Protein AF-A0A392QZG9-F1 (afdb_monomer_lite)

Structure (mmCIF, N/CA/C/O backbone):
data_AF-A0A392QZG9-F1
#
_entry.id   AF-A0A392QZG9-F1
#
loop_
_atom_site.group_PDB
_atom_site.id
_atom_site.type_symbol
_atom_site.label_atom_id
_atom_site.label_alt_id
_atom_site.label_comp_id
_atom_site.label_asym_id
_atom_site.label_entity_id
_atom_site.label_seq_id
_atom_site.pdbx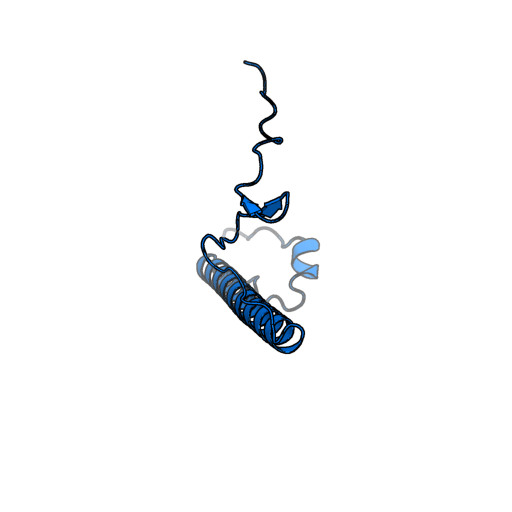_PDB_ins_code
_atom_site.Cartn_x
_atom_site.Cartn_y
_atom_site.Cartn_z
_atom_site.occupancy
_atom_site.B_iso_or_equiv
_atom_site.auth_seq_id
_atom_site.auth_comp_id
_atom_site.auth_asym_id
_atom_site.auth_atom_id
_atom_site.pdbx_PDB_model_num
ATOM 1 N N . GLU A 1 1 ? 20.239 -1.826 -39.551 1.00 37.00 1 GLU A N 1
ATOM 2 C CA . GLU A 1 1 ? 20.064 -1.399 -38.147 1.00 37.00 1 GLU A CA 1
ATOM 3 C C . GLU A 1 1 ? 18.682 -0.786 -37.981 1.00 37.00 1 GLU A C 1
ATOM 5 O O . GLU A 1 1 ? 18.376 0.192 -38.655 1.00 37.00 1 GLU A O 1
ATOM 10 N N . CYS A 1 2 ? 17.816 -1.382 -37.160 1.00 46.03 2 CYS A N 1
ATOM 11 C CA . CYS A 1 2 ? 16.550 -0.753 -36.792 1.00 46.03 2 CYS A CA 1
ATOM 12 C C . CYS A 1 2 ? 16.861 0.341 -35.771 1.00 46.03 2 CYS A C 1
ATOM 14 O O . CYS A 1 2 ? 17.224 0.051 -34.636 1.00 46.03 2 CYS A O 1
ATOM 16 N N . ARG A 1 3 ? 16.783 1.600 -36.203 1.00 54.69 3 ARG A N 1
ATOM 17 C CA . ARG A 1 3 ? 16.914 2.764 -35.329 1.00 54.69 3 ARG A CA 1
ATOM 18 C C . ARG A 1 3 ? 15.712 2.751 -34.373 1.00 54.69 3 ARG A C 1
ATOM 20 O O . ARG A 1 3 ? 14.578 2.814 -34.844 1.00 54.69 3 ARG A O 1
ATOM 27 N N . GLY A 1 4 ? 15.960 2.580 -33.073 1.00 62.91 4 GLY A N 1
ATOM 28 C CA . GLY A 1 4 ? 14.919 2.624 -32.042 1.00 62.91 4 GLY A CA 1
ATOM 29 C C . GLY A 1 4 ? 14.146 3.942 -32.105 1.00 62.91 4 GLY A C 1
ATOM 30 O O . GLY A 1 4 ? 14.704 4.970 -32.501 1.00 62.91 4 GLY A O 1
ATOM 31 N N . ALA A 1 5 ? 12.853 3.899 -31.779 1.00 68.06 5 ALA A N 1
ATOM 32 C CA . ALA A 1 5 ? 12.021 5.095 -31.750 1.00 68.06 5 ALA A CA 1
ATOM 33 C C . ALA A 1 5 ? 12.614 6.133 -30.774 1.00 68.06 5 ALA A C 1
ATOM 35 O O . ALA A 1 5 ? 13.152 5.746 -29.735 1.00 68.06 5 ALA A O 1
ATOM 36 N N . PRO A 1 6 ? 12.554 7.435 -31.101 1.00 70.25 6 PRO A N 1
ATOM 37 C CA . PRO A 1 6 ? 13.022 8.477 -30.198 1.00 70.25 6 PRO A CA 1
ATOM 38 C C . PRO A 1 6 ? 12.214 8.458 -28.893 1.00 70.25 6 PRO A C 1
ATOM 40 O O . PRO A 1 6 ? 10.992 8.323 -28.917 1.00 70.25 6 PRO A O 1
ATOM 43 N N . ILE A 1 7 ? 12.917 8.610 -27.772 1.00 75.56 7 ILE A N 1
ATOM 44 C CA . ILE A 1 7 ? 12.346 8.678 -26.421 1.00 75.56 7 ILE A CA 1
ATOM 45 C C . ILE A 1 7 ? 11.406 9.882 -26.326 1.00 75.56 7 ILE A C 1
ATOM 47 O O . ILE A 1 7 ? 11.747 10.971 -26.803 1.00 75.56 7 ILE A O 1
ATOM 51 N N . SER A 1 8 ? 10.232 9.704 -25.716 1.00 83.50 8 SER A N 1
ATOM 52 C CA . SER A 1 8 ? 9.272 10.797 -25.550 1.00 83.50 8 SER A CA 1
ATOM 53 C C . SER A 1 8 ? 9.786 11.853 -24.560 1.00 83.50 8 SER A C 1
ATOM 55 O O . SER A 1 8 ? 10.609 11.579 -23.684 1.00 83.50 8 SER A O 1
ATOM 57 N N . GLN A 1 9 ? 9.277 13.084 -24.662 1.00 84.62 9 GLN A N 1
ATOM 58 C CA . GLN A 1 9 ? 9.582 14.125 -23.670 1.00 84.62 9 GLN A CA 1
ATOM 59 C C . GLN A 1 9 ? 9.099 13.758 -22.261 1.00 84.62 9 GLN A C 1
ATOM 61 O O . GLN A 1 9 ? 9.663 14.231 -21.279 1.00 84.62 9 GLN A O 1
ATOM 66 N N . GLU A 1 10 ? 8.052 12.944 -22.148 1.00 86.25 10 GLU A N 1
ATOM 67 C CA . GLU A 1 10 ? 7.530 12.457 -20.868 1.00 86.25 10 GLU A CA 1
ATOM 68 C C . GLU A 1 10 ? 8.509 11.472 -20.225 1.00 86.25 10 GLU A C 1
ATOM 70 O O . GLU A 1 10 ? 8.821 11.588 -19.043 1.00 86.25 10 GLU A O 1
ATOM 75 N N . GLU A 1 11 ? 9.074 10.556 -21.011 1.00 82.50 11 GLU A N 1
ATOM 76 C CA . GLU A 1 11 ? 10.067 9.600 -20.523 1.00 82.50 11 GLU A CA 1
ATOM 77 C C . GLU A 1 11 ? 11.375 10.302 -20.125 1.00 82.50 11 GLU A C 1
ATOM 79 O O . GLU A 1 11 ? 11.933 9.992 -19.078 1.00 82.50 11 GLU A O 1
ATOM 84 N N . GLN A 1 12 ? 11.800 11.343 -20.853 1.00 86.44 12 GLN A N 1
ATOM 85 C CA . GLN A 1 12 ? 12.938 12.183 -20.441 1.00 86.44 12 GLN A CA 1
ATOM 86 C C . GLN A 1 12 ? 12.700 12.942 -19.126 1.00 86.44 12 GLN A C 1
ATOM 88 O O . GLN A 1 12 ? 13.650 13.195 -18.389 1.00 86.44 12 GLN A O 1
ATOM 93 N N . GLN A 1 13 ? 11.455 13.321 -18.819 1.00 89.69 13 GLN A N 1
ATOM 94 C CA . GLN A 1 13 ? 11.121 13.973 -17.547 1.00 89.69 13 GLN A CA 1
ATOM 95 C C . GLN A 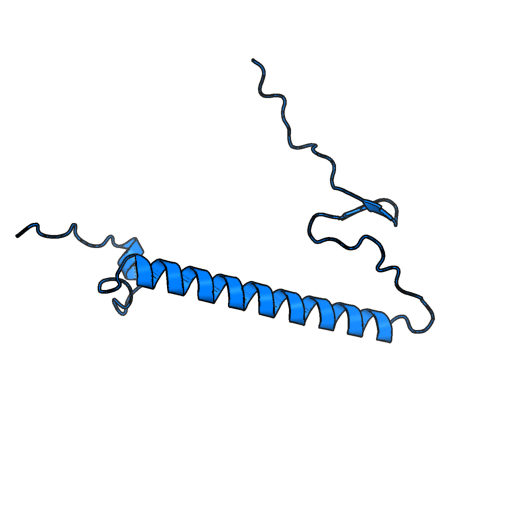1 13 ? 11.145 12.990 -16.374 1.00 89.69 13 GLN A C 1
ATOM 97 O O . GLN A 1 13 ? 11.559 13.356 -15.275 1.00 89.69 13 GLN A O 1
ATOM 102 N N . LEU A 1 14 ? 10.702 11.753 -16.604 1.00 85.94 14 LEU A N 1
ATOM 103 C CA . LEU A 1 14 ? 10.688 10.695 -15.593 1.00 85.94 14 LEU A CA 1
ATOM 104 C C . LEU A 1 14 ? 12.069 10.048 -15.399 1.00 85.94 14 LEU A C 1
ATOM 106 O O . LEU A 1 14 ? 12.353 9.532 -14.317 1.00 85.94 14 LEU A O 1
ATOM 110 N N . ASP A 1 15 ? 12.928 10.103 -16.418 1.00 86.88 15 ASP A N 1
ATOM 111 C CA . ASP A 1 15 ? 14.279 9.542 -16.423 1.00 86.88 15 ASP A CA 1
ATOM 112 C C . ASP A 1 15 ? 15.341 10.517 -16.958 1.00 86.88 15 ASP A C 1
ATOM 114 O O . ASP A 1 15 ? 15.996 10.260 -17.973 1.00 86.88 15 ASP A O 1
ATOM 118 N N . PRO A 1 16 ? 15.576 11.644 -16.269 1.00 86.38 16 PRO A N 1
ATOM 119 C CA . PRO A 1 16 ? 16.546 12.639 -16.721 1.00 86.38 16 PRO A CA 1
ATOM 120 C C . PRO A 1 16 ? 17.988 12.104 -16.753 1.00 86.38 16 PRO A C 1
ATOM 122 O O . PRO A 1 16 ? 18.841 12.677 -17.427 1.00 86.38 16 PRO A O 1
ATOM 125 N N . ALA A 1 17 ? 18.272 11.015 -16.030 1.00 87.00 17 ALA A N 1
ATOM 126 C CA . ALA A 1 17 ? 19.576 10.355 -16.000 1.00 87.00 17 ALA A CA 1
ATOM 127 C C . ALA A 1 17 ? 19.726 9.239 -17.053 1.00 87.00 17 ALA A C 1
ATOM 129 O O . ALA A 1 17 ? 20.817 8.684 -17.183 1.00 87.00 17 ALA A O 1
ATOM 130 N N . GLY A 1 18 ? 18.661 8.893 -17.783 1.00 84.12 18 GLY A N 1
ATOM 131 C CA . GLY A 1 18 ? 18.671 7.822 -18.780 1.00 84.12 18 GLY A CA 1
ATOM 132 C C . GLY A 1 18 ? 18.895 6.417 -18.199 1.00 84.12 18 GLY A C 1
ATOM 133 O O . GLY A 1 18 ? 19.395 5.532 -18.891 1.00 84.12 18 GLY A O 1
ATOM 134 N N . ALA A 1 19 ? 18.573 6.194 -16.922 1.00 84.06 19 ALA A N 1
ATOM 135 C CA . ALA A 1 19 ? 18.802 4.934 -16.218 1.00 84.06 19 ALA A CA 1
ATOM 136 C C . A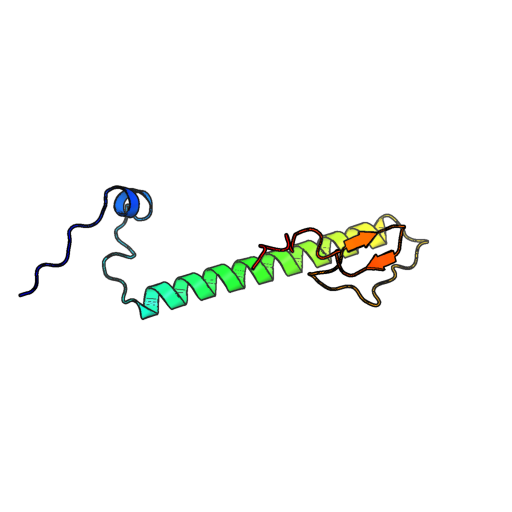LA A 1 19 ? 17.878 3.780 -16.665 1.00 84.06 19 ALA A C 1
ATOM 138 O O . ALA A 1 19 ? 18.104 2.624 -16.281 1.00 84.06 19 ALA A O 1
ATOM 139 N N . TYR A 1 20 ? 16.819 4.075 -17.416 1.00 81.62 20 TYR A N 1
ATOM 140 C CA . TYR A 1 20 ? 15.868 3.115 -17.976 1.00 81.62 20 TYR A CA 1
ATOM 141 C C . TYR A 1 20 ? 16.034 2.932 -19.487 1.00 81.62 20 TYR A C 1
ATOM 143 O O . TYR A 1 20 ? 15.640 1.889 -20.000 1.00 81.62 20 TYR A O 1
ATOM 151 N N . VAL A 1 21 ? 16.676 3.881 -20.170 1.00 82.44 21 VAL A N 1
ATOM 152 C CA . VAL A 1 21 ? 16.904 3.864 -21.628 1.00 82.44 21 VAL A CA 1
ATOM 153 C C . VAL A 1 21 ? 17.693 2.639 -22.082 1.00 82.44 21 VAL A C 1
ATOM 155 O O . VAL A 1 21 ? 17.368 2.020 -23.091 1.00 82.44 21 VAL A O 1
ATOM 158 N N . GLU A 1 22 ? 18.701 2.258 -21.302 1.00 82.50 22 GLU A N 1
ATOM 159 C CA . GLU A 1 22 ? 19.552 1.091 -21.570 1.00 82.50 22 GLU A CA 1
ATOM 160 C C . GLU A 1 22 ? 19.068 -0.175 -20.837 1.00 82.50 22 GLU A C 1
ATOM 162 O O . GLU A 1 22 ? 19.701 -1.230 -20.906 1.00 82.50 22 GLU A O 1
ATOM 167 N N . ALA A 1 23 ? 17.964 -0.089 -20.087 1.00 86.44 23 ALA A N 1
ATOM 168 C CA . ALA A 1 23 ? 17.459 -1.213 -19.315 1.00 86.44 23 ALA A CA 1
ATOM 169 C C . ALA A 1 23 ? 16.697 -2.189 -20.217 1.00 86.44 23 ALA A C 1
ATOM 171 O O . ALA A 1 23 ? 15.849 -1.806 -21.024 1.00 86.44 23 ALA A O 1
ATOM 172 N N . SER A 1 24 ? 16.933 -3.488 -20.034 1.00 90.75 24 SER A N 1
ATOM 173 C CA . SER A 1 24 ? 16.095 -4.482 -20.695 1.00 90.75 24 SER A CA 1
ATOM 174 C C . SER A 1 24 ? 14.675 -4.455 -20.116 1.00 90.75 24 SER A C 1
ATOM 176 O O . SER A 1 24 ? 14.448 -4.072 -18.965 1.00 90.75 24 SER A O 1
ATOM 178 N N . ARG A 1 25 ? 13.694 -4.970 -20.870 1.00 91.75 25 ARG A N 1
ATOM 179 C CA . ARG A 1 25 ? 12.327 -5.169 -20.355 1.00 91.75 25 ARG A CA 1
ATOM 180 C C . ARG A 1 25 ? 12.314 -5.967 -19.043 1.00 91.75 25 ARG A C 1
ATOM 182 O O . ARG A 1 25 ? 11.496 -5.690 -18.171 1.00 91.75 25 ARG A O 1
ATOM 189 N N . ALA A 1 26 ? 13.210 -6.945 -18.898 1.00 95.44 26 ALA A N 1
ATOM 190 C CA . ALA A 1 26 ? 13.327 -7.736 -17.677 1.00 95.44 26 ALA A CA 1
ATOM 191 C C . ALA A 1 26 ? 13.831 -6.896 -16.491 1.00 95.44 26 ALA A C 1
ATOM 193 O O . ALA A 1 26 ? 13.293 -7.020 -15.391 1.00 95.44 26 ALA A O 1
ATOM 194 N N . ASP A 1 27 ? 14.798 -6.003 -16.715 1.00 93.06 27 ASP A N 1
ATOM 195 C CA . ASP A 1 27 ? 15.319 -5.106 -15.676 1.00 93.06 27 ASP A CA 1
ATOM 196 C C . ASP A 1 27 ? 14.254 -4.119 -15.195 1.00 93.06 27 ASP A C 1
ATOM 198 O O . ASP A 1 27 ? 14.119 -3.888 -13.992 1.00 93.06 27 ASP A O 1
ATOM 202 N N . LEU A 1 28 ? 13.449 -3.581 -16.117 1.00 92.25 28 LEU A N 1
ATOM 203 C CA . LEU A 1 28 ? 12.325 -2.707 -15.777 1.00 92.25 28 LEU A CA 1
ATOM 204 C C . LEU A 1 28 ? 11.273 -3.438 -14.936 1.00 92.25 28 LEU A C 1
ATOM 206 O O . LEU A 1 28 ? 10.875 -2.937 -13.885 1.00 92.25 28 LEU A O 1
ATOM 210 N N . ILE A 1 29 ? 10.879 -4.652 -15.340 1.00 95.06 29 ILE A N 1
ATOM 211 C CA . ILE A 1 29 ? 9.947 -5.491 -14.568 1.00 95.06 29 ILE A CA 1
ATOM 212 C C . ILE A 1 29 ? 10.504 -5.765 -13.167 1.00 95.06 29 ILE A C 1
ATOM 214 O O . ILE A 1 29 ? 9.781 -5.642 -12.179 1.00 95.06 29 ILE A O 1
ATOM 218 N N . LYS A 1 30 ? 11.799 -6.080 -13.059 1.00 96.00 30 LYS A N 1
ATOM 219 C CA . LYS A 1 30 ? 12.456 -6.322 -11.772 1.00 96.00 30 LYS A CA 1
ATOM 220 C C . LYS A 1 30 ? 12.421 -5.088 -10.868 1.00 96.00 30 LYS A C 1
ATOM 222 O O . LYS A 1 30 ? 12.134 -5.225 -9.682 1.00 96.00 30 LYS A O 1
ATOM 227 N N . LYS A 1 31 ? 12.674 -3.891 -11.408 1.00 92.50 31 LYS A N 1
ATOM 228 C CA . LYS A 1 31 ? 12.578 -2.633 -10.647 1.00 92.50 31 LYS A CA 1
ATOM 229 C C . LYS A 1 31 ? 11.147 -2.367 -10.169 1.00 92.50 31 LYS A C 1
ATOM 231 O O . LYS A 1 31 ? 10.967 -2.006 -9.011 1.00 92.50 31 LYS A O 1
ATOM 236 N N . ILE A 1 32 ? 10.139 -2.596 -11.014 1.00 94.75 32 ILE A N 1
ATOM 237 C CA . ILE A 1 32 ? 8.722 -2.446 -10.637 1.00 94.75 32 ILE A CA 1
ATOM 238 C C . ILE A 1 32 ? 8.363 -3.390 -9.484 1.00 94.75 32 ILE A C 1
ATOM 240 O O . ILE A 1 32 ? 7.751 -2.957 -8.509 1.00 94.75 32 ILE A O 1
ATOM 244 N N . ILE A 1 33 ? 8.773 -4.660 -9.568 1.00 97.06 33 ILE A N 1
ATOM 245 C CA . ILE A 1 33 ? 8.548 -5.641 -8.498 1.00 97.06 33 ILE A CA 1
ATOM 246 C C . ILE A 1 33 ? 9.226 -5.183 -7.204 1.00 97.06 33 ILE A C 1
ATOM 248 O O . ILE A 1 33 ? 8.571 -5.147 -6.169 1.00 97.06 33 ILE A O 1
ATOM 252 N N . ALA A 1 34 ? 10.488 -4.752 -7.266 1.00 96.38 34 ALA A N 1
ATOM 253 C CA . ALA A 1 34 ? 11.220 -4.291 -6.087 1.00 96.38 34 ALA A CA 1
ATOM 254 C C . ALA A 1 34 ? 10.554 -3.078 -5.411 1.00 96.38 34 ALA A C 1
ATOM 256 O O . ALA A 1 34 ? 10.439 -3.031 -4.187 1.00 96.38 34 ALA A O 1
ATOM 257 N N . VAL A 1 35 ? 10.073 -2.106 -6.197 1.00 96.56 35 VAL A N 1
ATOM 258 C CA . VAL A 1 35 ? 9.324 -0.954 -5.667 1.00 96.56 35 VAL A CA 1
ATOM 259 C C . VAL A 1 35 ? 8.016 -1.413 -5.022 1.00 96.56 35 VAL A C 1
ATOM 261 O O . VAL A 1 35 ? 7.725 -1.011 -3.897 1.00 96.56 35 VAL A O 1
ATOM 264 N N . LYS A 1 36 ? 7.258 -2.297 -5.685 1.00 96.81 36 LYS A N 1
ATOM 265 C CA . LYS A 1 36 ? 6.016 -2.863 -5.140 1.00 96.81 36 LYS A CA 1
ATOM 266 C C . LYS A 1 36 ? 6.261 -3.574 -3.806 1.00 96.81 36 LYS A C 1
ATOM 268 O O . LYS A 1 36 ? 5.554 -3.308 -2.839 1.00 96.81 36 LYS A O 1
ATOM 273 N N . GLU A 1 37 ? 7.264 -4.443 -3.734 1.00 96.69 37 GLU A N 1
ATOM 274 C CA . GLU A 1 37 ? 7.628 -5.165 -2.509 1.00 96.69 37 GLU A CA 1
ATOM 275 C C . GLU A 1 37 ? 8.030 -4.206 -1.384 1.00 96.69 37 GLU A C 1
ATOM 277 O O . GLU A 1 37 ? 7.579 -4.360 -0.249 1.00 96.69 37 GLU A O 1
ATOM 282 N N . SER A 1 38 ? 8.818 -3.172 -1.698 1.00 97.19 38 SER A N 1
ATOM 283 C CA . SER A 1 38 ? 9.209 -2.150 -0.725 1.00 97.19 38 SER A CA 1
ATOM 284 C C . SER A 1 38 ? 8.005 -1.380 -0.177 1.00 97.19 38 SER A C 1
ATOM 286 O O . SER A 1 38 ? 7.939 -1.145 1.030 1.00 97.19 38 SER A O 1
ATOM 288 N N . MET A 1 39 ? 7.047 -1.014 -1.032 1.00 96.81 39 MET A N 1
ATOM 289 C CA . MET A 1 39 ? 5.821 -0.332 -0.612 1.00 96.81 39 MET A CA 1
ATOM 290 C C . MET A 1 39 ? 4.947 -1.222 0.275 1.00 96.81 39 MET A C 1
ATOM 292 O O . MET A 1 39 ? 4.465 -0.756 1.305 1.00 96.81 39 MET A O 1
ATOM 296 N N . ILE A 1 40 ? 4.789 -2.502 -0.077 1.00 94.00 40 ILE A N 1
ATOM 297 C CA . ILE A 1 40 ? 4.040 -3.475 0.734 1.00 94.00 40 ILE A CA 1
ATOM 298 C C . ILE A 1 40 ? 4.695 -3.639 2.110 1.00 94.00 40 ILE A C 1
ATOM 300 O O . ILE A 1 40 ? 4.014 -3.583 3.135 1.00 94.00 40 ILE A O 1
ATOM 304 N N . ALA A 1 41 ? 6.022 -3.784 2.156 1.00 95.25 41 ALA A N 1
ATOM 305 C CA . ALA A 1 41 ? 6.753 -3.897 3.413 1.00 95.25 41 ALA A CA 1
ATOM 306 C C . ALA A 1 41 ? 6.587 -2.639 4.284 1.00 95.25 41 ALA A C 1
ATOM 308 O O . ALA A 1 41 ? 6.334 -2.748 5.485 1.00 95.25 41 ALA A O 1
ATOM 309 N N . ALA A 1 42 ? 6.673 -1.448 3.682 1.00 95.88 42 ALA A N 1
ATOM 310 C CA . ALA A 1 42 ? 6.468 -0.185 4.386 1.00 95.88 42 ALA A CA 1
ATOM 311 C C . ALA A 1 42 ? 5.042 -0.060 4.946 1.00 95.88 42 ALA A C 1
ATOM 313 O O . ALA A 1 42 ? 4.883 0.276 6.120 1.00 95.88 42 ALA A O 1
ATOM 314 N N . ALA A 1 43 ? 4.021 -0.379 4.143 1.00 92.88 43 ALA A N 1
ATOM 315 C CA . ALA A 1 43 ? 2.623 -0.358 4.567 1.00 92.88 43 ALA A CA 1
ATOM 316 C C . ALA A 1 43 ? 2.366 -1.337 5.723 1.00 92.88 43 ALA A C 1
ATOM 318 O O . ALA A 1 43 ? 1.743 -0.968 6.716 1.00 92.88 43 ALA A O 1
ATOM 319 N N . SER A 1 44 ? 2.924 -2.550 5.645 1.00 90.81 44 SER A N 1
ATOM 320 C CA . SER A 1 44 ? 2.825 -3.544 6.717 1.00 90.81 44 SER A CA 1
ATOM 321 C C . SER A 1 44 ? 3.437 -3.029 8.021 1.00 90.81 44 SER A C 1
ATOM 323 O O . SER A 1 44 ? 2.784 -3.055 9.064 1.00 90.81 44 SER A O 1
ATOM 325 N N . VAL A 1 45 ? 4.656 -2.480 7.985 1.00 95.31 45 VAL A N 1
ATOM 326 C CA . VAL A 1 45 ? 5.298 -1.915 9.185 1.00 95.31 45 VAL A CA 1
ATOM 327 C C . VAL A 1 45 ? 4.483 -0.753 9.760 1.00 95.31 45 VAL A C 1
ATOM 329 O O . VAL A 1 45 ? 4.289 -0.677 10.974 1.00 95.31 45 VAL A O 1
ATOM 332 N N . GLN A 1 46 ? 3.976 0.143 8.911 1.00 95.62 46 GLN A N 1
ATOM 333 C CA . GLN A 1 46 ? 3.135 1.261 9.346 1.00 95.62 46 GLN A CA 1
ATOM 334 C C . GLN A 1 46 ? 1.846 0.778 10.014 1.00 95.62 46 GLN A C 1
ATOM 336 O O . GLN A 1 46 ? 1.506 1.275 11.086 1.00 95.62 46 GLN A O 1
ATOM 341 N N . PHE A 1 47 ? 1.174 -0.218 9.434 1.00 90.00 47 PHE A N 1
ATOM 342 C CA . PHE A 1 47 ? -0.029 -0.814 10.006 1.00 90.00 47 PHE A CA 1
ATOM 343 C C . PHE A 1 47 ? 0.236 -1.383 11.404 1.00 90.00 47 PHE A C 1
ATOM 345 O O . PHE A 1 47 ? -0.426 -0.991 12.364 1.00 90.00 47 PHE A O 1
ATOM 352 N N . HIS A 1 48 ? 1.265 -2.223 11.556 1.00 89.38 48 HIS A N 1
ATOM 353 C CA . HIS A 1 48 ? 1.623 -2.800 12.856 1.00 89.38 48 HIS A CA 1
ATOM 354 C C . HIS A 1 48 ? 1.970 -1.721 13.890 1.00 89.38 48 HIS A C 1
ATOM 356 O O . HIS A 1 48 ? 1.558 -1.811 15.047 1.00 89.38 48 HIS A O 1
ATOM 362 N N . ASN A 1 49 ? 2.680 -0.668 13.476 1.00 95.12 49 ASN A N 1
ATOM 363 C CA . ASN A 1 49 ? 3.006 0.454 14.353 1.00 95.12 49 ASN A CA 1
ATOM 364 C C . ASN A 1 49 ? 1.758 1.223 14.806 1.00 95.12 49 ASN A C 1
ATOM 366 O O . ASN A 1 49 ? 1.691 1.645 15.961 1.00 95.12 49 ASN A O 1
ATOM 370 N N . VAL A 1 50 ? 0.775 1.415 13.925 1.00 94.25 50 VAL A N 1
ATOM 371 C CA . VAL A 1 50 ? -0.506 2.045 14.275 1.00 94.25 50 VAL A CA 1
ATOM 372 C C . VAL A 1 50 ? -1.293 1.158 15.240 1.00 94.25 50 VAL A C 1
ATOM 374 O O . VAL A 1 50 ? -1.754 1.653 16.266 1.00 94.25 50 VAL A O 1
ATOM 377 N N . VAL A 1 51 ? -1.382 -0.151 14.987 1.00 89.12 51 VAL A N 1
ATOM 378 C CA . VAL A 1 51 ? -2.051 -1.105 15.892 1.00 89.12 51 VAL A CA 1
ATOM 379 C C . VAL A 1 51 ? -1.399 -1.100 17.278 1.00 89.12 51 VAL A C 1
ATOM 381 O O . VAL A 1 51 ? -2.094 -1.045 18.293 1.00 89.12 51 VAL A O 1
ATOM 384 N N . ALA A 1 52 ? -0.065 -1.080 17.348 1.00 91.88 52 ALA A N 1
ATOM 385 C CA . ALA A 1 52 ? 0.656 -0.989 18.615 1.00 91.88 52 ALA A CA 1
ATOM 386 C C . ALA A 1 52 ? 0.339 0.313 19.375 1.00 91.88 52 ALA A C 1
ATOM 388 O O . ALA A 1 52 ? 0.092 0.276 20.582 1.00 91.88 52 ALA A O 1
ATOM 389 N N . GLN A 1 53 ? 0.289 1.453 18.678 1.00 95.50 53 GLN A N 1
ATOM 390 C CA . GLN A 1 53 ? -0.100 2.734 19.279 1.00 95.50 53 GLN A CA 1
ATOM 391 C C . GLN A 1 53 ? -1.545 2.706 19.794 1.00 95.50 53 GLN A C 1
ATOM 393 O O . GLN A 1 53 ? -1.795 3.130 20.922 1.00 95.50 53 GLN A O 1
ATOM 398 N N . LEU A 1 54 ? -2.483 2.145 19.024 1.00 93.56 54 LEU A N 1
ATOM 399 C CA . LEU A 1 54 ? -3.880 2.002 19.439 1.00 93.56 54 LEU A CA 1
ATOM 400 C C . LEU A 1 54 ? -4.012 1.145 20.701 1.00 93.56 54 LEU A C 1
ATOM 402 O O . LEU A 1 54 ? -4.749 1.527 21.610 1.00 93.56 54 LEU A O 1
ATOM 406 N N . ARG A 1 55 ? -3.265 0.040 20.799 1.00 91.06 55 ARG A N 1
ATOM 407 C CA . ARG A 1 55 ? -3.231 -0.811 22.001 1.00 91.06 55 ARG A CA 1
ATOM 408 C C . ARG A 1 55 ? -2.747 -0.055 23.238 1.00 91.06 55 ARG A C 1
ATOM 410 O O . ARG A 1 55 ? -3.357 -0.167 24.295 1.00 91.06 55 ARG A O 1
ATOM 417 N N . ILE A 1 56 ? -1.705 0.767 23.102 1.00 94.81 56 ILE A N 1
ATOM 418 C CA . ILE A 1 56 ? -1.196 1.607 24.200 1.00 94.81 56 ILE A CA 1
ATOM 419 C C . ILE A 1 56 ? -2.229 2.659 24.623 1.00 94.81 56 ILE A C 1
ATOM 421 O O . ILE A 1 56 ? -2.410 2.900 25.815 1.00 94.81 56 ILE A O 1
ATOM 425 N N . MET A 1 57 ? -2.908 3.286 23.660 1.00 95.88 57 MET A N 1
ATOM 426 C CA . MET A 1 57 ? -3.917 4.315 23.930 1.00 95.88 57 MET A CA 1
ATOM 427 C C . MET A 1 57 ? -5.197 3.753 24.561 1.00 95.88 57 MET A C 1
ATOM 429 O O . MET A 1 57 ? -5.925 4.496 25.217 1.00 95.88 57 MET A O 1
ATOM 433 N N . ASN A 1 58 ? -5.466 2.457 24.388 1.00 95.06 58 ASN A N 1
ATOM 434 C CA . ASN A 1 58 ? -6.681 1.793 24.853 1.00 95.06 58 ASN A CA 1
ATOM 435 C C . ASN A 1 58 ? -6.348 0.580 25.745 1.00 95.06 58 ASN A C 1
ATOM 437 O O . ASN A 1 58 ? -6.694 -0.549 25.401 1.00 95.06 58 ASN A O 1
ATOM 441 N N . PRO A 1 59 ? -5.707 0.780 26.913 1.00 93.31 59 PRO A N 1
ATOM 442 C CA . PRO A 1 59 ? -5.138 -0.313 27.710 1.00 93.31 59 PRO A CA 1
ATOM 443 C C . PRO A 1 59 ? -6.177 -1.265 28.326 1.00 93.31 59 PRO A C 1
ATOM 445 O O . PRO A 1 59 ? -5.823 -2.354 28.761 1.00 93.31 59 PRO A O 1
ATOM 448 N N . ASN A 1 60 ? -7.450 -0.860 28.372 1.00 95.06 60 ASN A N 1
ATOM 449 C CA . ASN A 1 60 ? -8.548 -1.644 28.945 1.00 95.06 60 ASN A CA 1
ATOM 450 C C . ASN A 1 60 ? -9.472 -2.248 27.873 1.00 95.06 60 ASN A C 1
ATOM 452 O O . ASN A 1 60 ? -10.548 -2.739 28.210 1.00 95.06 60 ASN A O 1
ATOM 456 N N . ILE A 1 61 ? -9.101 -2.150 26.593 1.00 91.31 61 ILE A N 1
ATOM 457 C CA . ILE A 1 61 ? -9.888 -2.658 25.467 1.00 91.31 61 ILE A CA 1
ATOM 458 C C . ILE A 1 61 ? -9.121 -3.809 24.824 1.00 91.31 61 ILE A C 1
ATOM 460 O O . ILE A 1 61 ? -7.959 -3.665 24.447 1.00 91.31 61 ILE A O 1
ATOM 464 N N . GLU A 1 62 ? -9.788 -4.947 24.676 1.00 86.75 62 GLU A N 1
ATOM 465 C CA . GLU A 1 62 ? -9.292 -6.050 23.861 1.00 86.75 62 GLU A CA 1
ATOM 466 C C . GLU A 1 62 ? -9.604 -5.767 22.385 1.00 86.75 62 GLU A C 1
ATOM 468 O O . GLU A 1 62 ? -10.743 -5.458 22.026 1.00 86.75 62 GLU A O 1
ATOM 473 N N . PHE A 1 63 ? -8.586 -5.831 21.527 1.00 83.69 63 PHE A N 1
ATOM 474 C CA . PHE A 1 63 ? -8.748 -5.626 20.089 1.00 83.69 63 PHE A CA 1
ATOM 475 C C . PHE A 1 63 ? -9.218 -6.926 19.442 1.00 83.69 63 PHE A C 1
ATOM 477 O O . PHE A 1 63 ? -8.554 -7.953 19.560 1.00 83.69 63 PHE A O 1
ATOM 484 N N . VAL A 1 64 ? -10.349 -6.871 18.740 1.00 80.06 64 VAL A N 1
ATOM 485 C CA . VAL A 1 64 ? -10.849 -7.996 17.944 1.00 80.06 64 VAL A CA 1
ATOM 486 C C . VAL A 1 64 ? -10.134 -7.979 16.599 1.00 80.06 64 VAL A C 1
ATOM 488 O O . VAL A 1 64 ? -10.343 -7.071 15.798 1.00 80.06 64 VAL A O 1
ATOM 491 N N . GLU A 1 65 ? -9.278 -8.970 16.370 1.00 76.12 65 GLU A N 1
ATOM 492 C CA . GLU A 1 65 ? -8.494 -9.103 15.132 1.00 76.12 65 GLU A CA 1
ATOM 493 C C . GLU A 1 65 ? -9.033 -10.201 14.206 1.00 76.12 65 GLU A C 1
ATOM 495 O O . GLU A 1 65 ? -8.646 -10.285 13.041 1.00 76.12 65 GLU A O 1
ATOM 500 N N . ASP A 1 66 ? -9.971 -11.010 14.703 1.00 79.38 66 ASP A N 1
ATOM 501 C CA . ASP A 1 66 ? -10.629 -12.059 13.935 1.00 79.38 66 ASP A CA 1
ATOM 502 C C . ASP A 1 66 ? -11.339 -11.477 12.707 1.00 79.38 66 ASP A C 1
ATOM 504 O O . ASP A 1 66 ? -12.225 -10.626 12.807 1.00 79.38 66 ASP A O 1
ATOM 508 N N . GLY A 1 67 ? -10.960 -11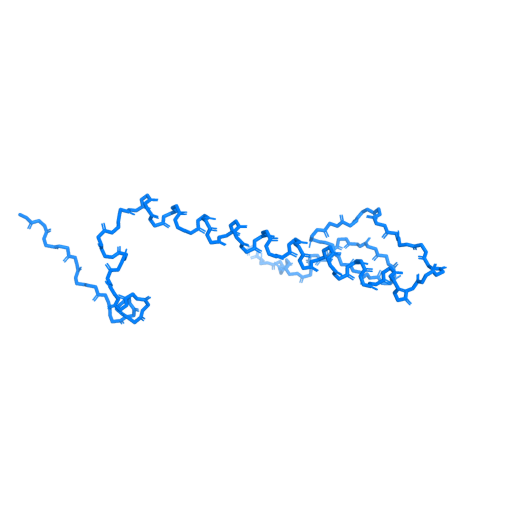.977 11.531 1.00 76.75 67 GLY A N 1
ATOM 509 C CA . GLY A 1 67 ? -11.548 -11.569 10.258 1.00 76.75 67 GLY A CA 1
ATOM 510 C C . GLY A 1 67 ? -11.005 -10.260 9.686 1.00 76.75 67 GLY A C 1
ATOM 511 O O . GLY A 1 67 ? -11.538 -9.819 8.669 1.00 76.75 67 GLY A O 1
ATOM 512 N N . LEU A 1 68 ? -9.969 -9.656 10.287 1.00 83.25 68 LEU A N 1
ATOM 513 C CA . LEU A 1 68 ? -9.210 -8.584 9.640 1.00 83.25 68 LEU A CA 1
ATOM 514 C C . LEU A 1 68 ? -8.631 -9.087 8.319 1.00 83.25 68 LEU A C 1
ATOM 516 O O . LEU A 1 68 ? -7.942 -10.104 8.268 1.00 83.25 68 LEU A O 1
ATOM 520 N N . ASP A 1 69 ? -8.912 -8.348 7.259 1.00 83.69 69 ASP A N 1
ATOM 521 C CA . ASP A 1 69 ? -8.499 -8.663 5.902 1.00 83.69 69 ASP A CA 1
ATOM 522 C C . ASP A 1 69 ? -8.457 -7.345 5.115 1.00 83.69 69 ASP A C 1
ATOM 524 O O . ASP A 1 69 ? -9.201 -6.409 5.425 1.00 83.69 69 ASP A O 1
ATOM 528 N N . GLU A 1 70 ? -7.506 -7.237 4.184 1.00 81.19 70 GLU A N 1
ATOM 529 C CA . GLU A 1 70 ? -7.191 -5.985 3.482 1.00 81.19 70 GLU A CA 1
ATOM 530 C C . GLU A 1 70 ? -8.365 -5.445 2.661 1.00 81.19 70 GLU A C 1
ATOM 532 O O . GLU A 1 70 ? -8.491 -4.231 2.499 1.00 81.19 70 GLU A O 1
ATOM 537 N N . ASP A 1 71 ? -9.262 -6.334 2.235 1.00 85.69 71 ASP A N 1
ATOM 538 C CA . ASP A 1 71 ? -10.443 -6.010 1.448 1.00 85.6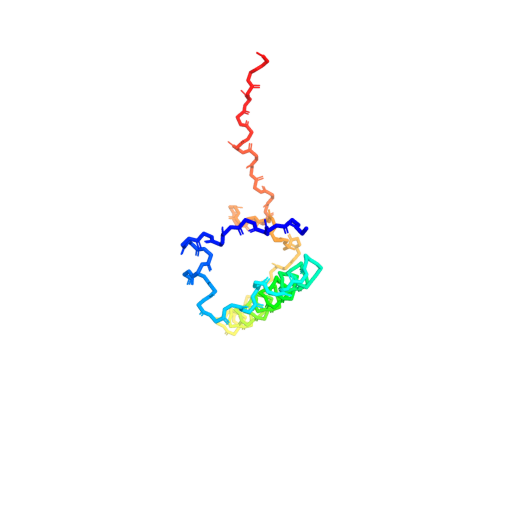9 71 ASP A CA 1
ATOM 539 C C . ASP A 1 71 ? -11.693 -5.851 2.326 1.00 85.69 71 ASP A C 1
ATOM 541 O O . ASP A 1 71 ? -12.808 -5.844 1.808 1.00 85.69 71 ASP A O 1
ATOM 545 N N . LYS A 1 72 ? -11.562 -5.766 3.659 1.00 88.31 72 LYS A N 1
ATOM 546 C CA . LYS A 1 72 ? -12.694 -5.572 4.580 1.00 88.31 72 LYS A CA 1
ATOM 547 C C . LYS A 1 72 ? -12.812 -4.138 5.067 1.00 88.31 72 LYS A C 1
ATOM 549 O O . LYS A 1 72 ? -11.836 -3.418 5.249 1.00 88.31 72 LYS A O 1
ATOM 554 N N . GLU A 1 73 ? -14.042 -3.753 5.380 1.00 89.38 73 GLU A N 1
ATOM 555 C CA . GLU A 1 73 ? -14.368 -2.467 5.987 1.00 89.38 73 GLU A CA 1
ATOM 556 C C . GLU A 1 73 ? -15.036 -2.644 7.354 1.00 89.38 73 GLU A C 1
ATOM 558 O O . GLU A 1 73 ? -15.624 -3.685 7.660 1.00 89.38 73 GLU A O 1
ATOM 563 N N . VAL A 1 74 ? -14.981 -1.598 8.182 1.00 87.75 74 VAL A N 1
ATOM 564 C CA . VAL A 1 74 ? -15.749 -1.540 9.428 1.00 87.75 74 VAL A CA 1
ATOM 565 C C . VAL A 1 74 ? -17.102 -0.900 9.140 1.00 87.75 74 VAL A C 1
ATOM 567 O O . VAL A 1 74 ? -17.192 0.303 8.903 1.00 87.75 74 VAL A O 1
ATOM 570 N N . ARG A 1 75 ? -18.171 -1.693 9.224 1.00 87.25 75 ARG A N 1
ATOM 571 C CA . ARG A 1 75 ? -19.554 -1.230 9.074 1.00 87.25 75 ARG A CA 1
ATOM 572 C C . ARG A 1 75 ? -20.360 -1.624 10.301 1.00 87.25 75 ARG A C 1
ATOM 574 O O . ARG A 1 75 ? -20.360 -2.782 10.705 1.00 87.25 75 ARG A O 1
ATOM 581 N N . GLU A 1 76 ? -21.022 -0.645 10.918 1.00 87.56 76 GLU A N 1
ATOM 582 C CA . GLU A 1 76 ? -21.832 -0.852 12.134 1.00 87.56 76 GLU A CA 1
ATOM 583 C C . GLU A 1 76 ? -21.047 -1.538 13.277 1.00 87.56 76 GLU A C 1
ATOM 585 O O . GLU A 1 76 ? -21.588 -2.334 14.043 1.00 87.56 76 GLU A O 1
ATOM 590 N N . GLY A 1 77 ? -19.743 -1.253 13.382 1.00 85.12 77 GLY A N 1
ATOM 591 C CA . GLY A 1 77 ? -18.865 -1.842 14.399 1.00 85.12 77 GLY A CA 1
ATOM 592 C C . GLY A 1 77 ? -18.467 -3.300 14.141 1.00 85.12 77 GLY A C 1
ATOM 593 O O . GLY A 1 77 ? -17.959 -3.950 15.049 1.00 85.12 77 GLY A O 1
ATOM 594 N N . ARG A 1 78 ? -18.692 -3.828 12.931 1.00 84.06 78 ARG A N 1
ATOM 595 C CA . ARG A 1 78 ? -18.270 -5.174 12.514 1.00 84.06 78 ARG A CA 1
ATOM 596 C C . ARG A 1 78 ? -17.370 -5.100 11.291 1.00 84.06 78 ARG A C 1
ATOM 598 O O . ARG A 1 78 ? -17.568 -4.245 10.432 1.00 84.06 78 ARG A O 1
ATOM 605 N N . ILE A 1 79 ? -16.422 -6.027 11.206 1.00 87.50 79 ILE A N 1
ATOM 606 C CA . ILE A 1 79 ? -15.616 -6.225 10.003 1.00 87.50 79 ILE A CA 1
ATOM 607 C C . ILE A 1 79 ? -16.493 -6.946 8.973 1.00 87.50 79 ILE A C 1
ATOM 609 O O . ILE A 1 79 ? -17.049 -8.010 9.257 1.00 87.50 79 ILE A O 1
ATOM 613 N N . ALA A 1 80 ? -16.671 -6.344 7.801 1.00 88.19 80 ALA A N 1
ATOM 614 C CA . ALA A 1 80 ? -17.545 -6.847 6.751 1.00 88.19 80 ALA A CA 1
ATOM 615 C C . ALA A 1 80 ? -16.882 -6.719 5.376 1.00 88.19 80 ALA A C 1
ATOM 617 O O . ALA A 1 80 ? -16.077 -5.823 5.142 1.00 88.19 80 ALA A O 1
ATOM 618 N N . THR A 1 81 ? -17.242 -7.611 4.450 1.00 88.38 81 THR A N 1
ATOM 619 C CA . THR A 1 81 ? -16.922 -7.414 3.031 1.00 88.38 81 THR A CA 1
ATOM 620 C C . THR A 1 81 ? -17.657 -6.160 2.539 1.00 88.38 81 THR A C 1
ATOM 622 O O . THR A 1 81 ? -18.865 -6.059 2.807 1.00 88.38 81 THR A O 1
ATOM 625 N N . PRO A 1 82 ? -16.976 -5.228 1.848 1.00 86.75 82 PRO A N 1
ATOM 626 C CA . PRO A 1 82 ? -17.606 -4.113 1.159 1.00 86.75 82 PRO A CA 1
ATOM 627 C C . PRO A 1 82 ? -18.734 -4.619 0.263 1.00 86.75 82 PRO A C 1
ATOM 629 O O . PRO A 1 82 ? -18.684 -5.738 -0.252 1.00 86.75 82 PRO A O 1
ATOM 632 N N . ARG A 1 83 ? -19.785 -3.817 0.104 1.00 80.81 83 ARG A N 1
ATOM 633 C CA . ARG A 1 83 ? -20.843 -4.146 -0.852 1.00 80.81 83 ARG A CA 1
ATOM 634 C C . ARG A 1 83 ? -20.320 -3.915 -2.265 1.00 80.81 83 ARG A C 1
ATOM 636 O O . ARG A 1 83 ? -19.675 -2.898 -2.516 1.00 80.81 83 ARG A O 1
ATOM 643 N N . ASP A 1 84 ? -20.666 -4.806 -3.187 1.00 71.94 84 ASP A N 1
ATOM 644 C CA . ASP A 1 84 ? -20.416 -4.635 -4.620 1.00 71.94 84 ASP A CA 1
ATOM 645 C C . ASP A 1 84 ? -21.357 -3.572 -5.224 1.00 71.94 84 ASP A C 1
ATOM 647 O O . ASP A 1 84 ? -22.012 -3.795 -6.237 1.00 71.94 84 ASP A O 1
ATOM 651 N N . ASP A 1 85 ? -21.453 -2.389 -4.615 1.00 64.19 85 ASP A N 1
ATOM 652 C CA . ASP A 1 85 ? -22.314 -1.300 -5.094 1.00 64.19 85 ASP A CA 1
ATOM 653 C C . ASP A 1 85 ? -21.776 -0.682 -6.414 1.00 64.19 85 ASP A C 1
ATOM 655 O O . ASP A 1 85 ? -22.405 0.201 -6.993 1.00 64.19 85 ASP A O 1
ATOM 659 N N . ASN A 1 86 ? -20.627 -1.168 -6.914 1.00 55.59 86 ASN A N 1
ATOM 660 C CA . ASN A 1 86 ? -19.988 -0.779 -8.179 1.00 55.59 86 ASN A CA 1
ATOM 661 C C . ASN A 1 86 ? -20.126 -1.816 -9.310 1.00 55.59 86 ASN A C 1
ATOM 663 O O . ASN A 1 86 ? -19.597 -1.588 -10.399 1.00 55.59 86 ASN A O 1
ATOM 667 N N . LEU A 1 87 ? -20.859 -2.917 -9.116 1.00 55.22 87 LEU A N 1
ATOM 668 C CA . LEU A 1 87 ? -21.407 -3.663 -10.251 1.00 55.22 87 LEU A CA 1
ATOM 669 C C . LEU A 1 87 ? -22.656 -2.915 -10.725 1.00 55.22 87 LEU A C 1
ATOM 671 O O . LEU A 1 87 ? -23.788 -3.308 -10.445 1.00 55.22 87 LEU A O 1
ATOM 675 N N . SER A 1 88 ? -22.443 -1.805 -11.441 1.00 51.97 88 SER A N 1
ATOM 676 C CA . SER A 1 88 ? -23.458 -1.343 -12.385 1.00 51.97 88 SER A CA 1
ATOM 677 C C . SER A 1 88 ? -23.821 -2.559 -13.240 1.00 51.97 88 SER A C 1
ATOM 679 O O . SER A 1 88 ? -22.907 -3.173 -13.802 1.00 51.97 88 SER A O 1
ATOM 681 N N . PRO A 1 89 ? -25.098 -2.969 -13.316 1.00 58.41 89 PRO A N 1
ATOM 682 C CA . PRO A 1 89 ? -25.508 -3.901 -14.341 1.00 58.41 89 PRO A CA 1
ATOM 683 C C . PRO A 1 89 ? -25.348 -3.143 -15.656 1.00 58.41 89 PRO A C 1
ATOM 685 O O . PRO A 1 89 ? -26.238 -2.401 -16.073 1.00 58.41 89 PRO A O 1
ATOM 688 N N . ASP A 1 90 ? -24.176 -3.259 -16.275 1.00 57.19 90 ASP A N 1
ATOM 689 C CA . ASP A 1 90 ? -24.050 -2.976 -17.691 1.00 57.19 90 ASP A CA 1
ATOM 690 C C . ASP A 1 90 ? -24.996 -3.960 -18.376 1.00 57.19 90 ASP A C 1
ATOM 692 O O . ASP A 1 90 ? -24.770 -5.168 -18.413 1.00 57.19 90 ASP A O 1
ATOM 696 N N . ASN A 1 91 ? -26.148 -3.403 -18.742 1.00 52.47 91 ASN A N 1
ATOM 697 C CA . ASN A 1 91 ? -27.237 -4.048 -19.446 1.00 52.47 91 ASN A CA 1
ATOM 698 C C . ASN A 1 91 ? -26.691 -4.767 -20.687 1.00 52.47 91 ASN A C 1
ATOM 700 O O . ASN A 1 91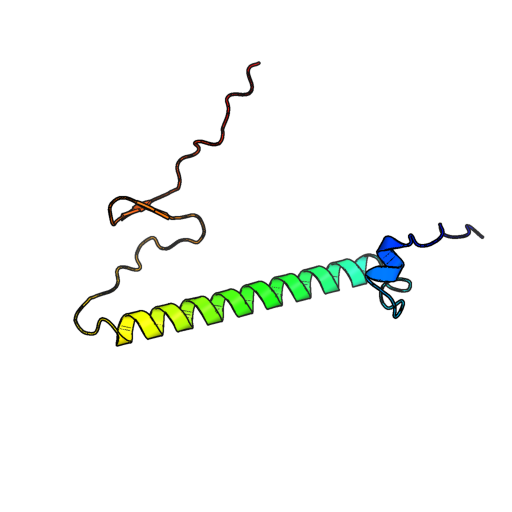 ? -25.842 -4.209 -21.387 1.00 52.47 91 ASN A O 1
ATOM 704 N N . ASP A 1 92 ? -27.212 -5.976 -20.913 1.00 48.78 92 ASP A N 1
ATOM 705 C CA . ASP A 1 92 ? -27.046 -6.786 -22.128 1.00 48.78 92 ASP A CA 1
ATOM 706 C C . ASP A 1 92 ? -27.103 -5.974 -23.439 1.00 48.78 92 ASP A C 1
ATOM 708 O O . ASP A 1 92 ? -27.955 -5.055 -23.551 1.00 48.78 92 ASP A O 1
#

pLDDT: mean 83.94, std 13.48, range [37.0, 97.19]

Secondary structure (DSSP, 8-state):
---PPPPPHHHHHH-TT-TTTT--HHHHHHHHHHHHHHHHHHHHHHHHHHHHHHHHH-TT-----TT--TT-EEETTEEEPPP-TT------

Organism: NCBI:txid97028

Foldseek 3Di:
DPDDDDDDPVVCVVCVPCPCVPDDPVRVVVVVVVVVVVVVVVVVVVVVVVVVVVCVVCVPDDDDCPPDDPQWDQDPNDTDHDDPPVPPVPDD

Radius of gyration: 22.66 Å; chains: 1; bounding box: 47×26×67 Å

Sequence (92 aa):
ECRGAPISQEEQQLDPAGAYVEASRADLIKKIIAVKESMIAAASVQFHNVVAQLRIMNPNIEFVEDGLDEDKEVREGRIATPRDDNLSPDND